Protein AF-A0A530L677-F1 (afdb_monomer_lite)

pLDDT: mean 94.29, std 3.93, range [70.75, 98.19]

Secondary structure (DSSP, 8-state):
--STTS----B--HHHH-SHHHHHHHHHHHHHTT-S-EEE-S-HHHHHHHHTTT--EEE--SS-GGGTTTTTSS-----SHHHHHHHHHTT-

Sequence (92 aa):
DAAPSLFTMPGENFFEIGTADDFVRWAFRLYKASADAVYCSAGYATIKRMADDAIPVIGHVGLIPSRATWTGGFKAVGKTADTAMQVFEAVK

Foldseek 3Di:
DVCPPDQAEEEDDDVVQDDLVSLLVVLVVVVVVVHQAYEDADAPVSVVSNVVVVGHYDYDWFQDPSVQVVVVHRDGFLPDVVRVVVRVVRHD

Radius of gyration: 14.73 Å; chains: 1; bounding box: 44×22×32 Å

Structure (mmCIF, N/CA/C/O backbone):
data_AF-A0A530L677-F1
#
_entry.id   AF-A0A530L677-F1
#
loop_
_atom_site.group_PDB
_atom_site.id
_atom_site.type_symbol
_atom_site.label_atom_id
_atom_site.label_alt_id
_atom_site.label_comp_id
_atom_site.label_asym_id
_atom_site.label_entity_id
_atom_site.label_seq_id
_atom_site.pdbx_PDB_ins_code
_atom_site.Cartn_x
_atom_site.Cartn_y
_atom_site.Cartn_z
_atom_site.occupancy
_atom_site.B_iso_or_equiv
_atom_site.auth_seq_id
_atom_site.auth_comp_id
_atom_site.auth_asym_id
_atom_site.auth_atom_id
_atom_site.pdbx_PDB_model_num
ATOM 1 N N . ASP A 1 1 ? 25.780 1.828 -2.439 1.00 70.75 1 ASP A N 1
ATOM 2 C CA . ASP A 1 1 ? 26.860 1.536 -1.466 1.00 70.75 1 ASP A CA 1
ATOM 3 C C . ASP A 1 1 ? 26.408 1.477 -0.010 1.00 70.75 1 ASP A C 1
ATOM 5 O O . ASP A 1 1 ? 26.895 0.614 0.701 1.00 70.75 1 ASP A O 1
ATOM 9 N N . ALA A 1 2 ? 25.470 2.316 0.453 1.00 91.75 2 ALA A N 1
ATOM 10 C CA . ALA A 1 2 ? 25.048 2.307 1.863 1.00 91.75 2 ALA A CA 1
ATOM 11 C C . ALA A 1 2 ? 24.322 1.020 2.325 1.00 91.75 2 ALA A C 1
ATOM 13 O O . ALA A 1 2 ? 24.474 0.617 3.473 1.00 91.75 2 ALA A O 1
ATOM 14 N N . ALA A 1 3 ? 23.535 0.381 1.450 1.00 93.38 3 ALA A N 1
ATOM 15 C CA . ALA A 1 3 ? 22.754 -0.819 1.775 1.00 93.38 3 ALA A CA 1
ATOM 16 C C . ALA A 1 3 ? 22.537 -1.716 0.533 1.00 93.38 3 ALA A C 1
ATOM 18 O O . ALA A 1 3 ? 21.426 -1.796 0.019 1.00 93.38 3 ALA A O 1
ATOM 19 N N . PRO A 1 4 ? 23.591 -2.357 -0.003 1.00 90.94 4 PRO A N 1
ATOM 20 C CA . PRO A 1 4 ? 23.568 -2.987 -1.330 1.00 90.94 4 PRO A CA 1
ATOM 21 C C . PRO A 1 4 ? 22.730 -4.273 -1.435 1.00 90.94 4 PRO A C 1
ATOM 23 O O . PRO A 1 4 ? 22.509 -4.750 -2.541 1.00 90.94 4 PRO A O 1
ATOM 26 N N . SER A 1 5 ? 22.302 -4.852 -0.312 1.00 95.38 5 SER A N 1
ATOM 27 C CA . SER A 1 5 ? 21.555 -6.117 -0.261 1.00 95.38 5 SER A CA 1
ATOM 28 C C . SER A 1 5 ? 20.189 -6.006 0.416 1.00 95.38 5 SER A C 1
ATOM 30 O O . SER A 1 5 ? 19.499 -7.015 0.559 1.00 95.38 5 SER A O 1
ATOM 32 N N . LEU A 1 6 ? 19.809 -4.815 0.888 1.00 96.06 6 LEU A N 1
ATOM 33 C CA . LEU A 1 6 ? 18.526 -4.632 1.559 1.00 96.06 6 LEU A CA 1
ATOM 34 C C . LEU A 1 6 ? 17.419 -4.444 0.530 1.00 96.06 6 LEU A C 1
ATOM 36 O O . LEU A 1 6 ? 17.584 -3.692 -0.422 1.00 96.06 6 LEU A O 1
ATOM 40 N N . PHE A 1 7 ? 16.278 -5.077 0.788 1.00 96.44 7 PHE A N 1
ATOM 41 C CA . PHE A 1 7 ? 15.059 -4.846 0.027 1.00 96.44 7 PHE A CA 1
ATOM 42 C C . PHE A 1 7 ? 14.503 -3.458 0.351 1.00 96.44 7 PHE A C 1
ATOM 44 O O . PHE A 1 7 ? 14.231 -3.134 1.512 1.00 96.44 7 PHE A O 1
ATOM 51 N N . THR A 1 8 ? 14.327 -2.637 -0.674 1.00 96.44 8 THR A N 1
ATOM 52 C CA . THR A 1 8 ? 13.907 -1.245 -0.551 1.00 96.44 8 THR A CA 1
ATOM 53 C C . THR A 1 8 ? 12.456 -1.058 -0.977 1.00 96.44 8 THR A C 1
ATOM 55 O O . THR A 1 8 ? 12.007 -1.546 -2.012 1.00 96.44 8 THR A O 1
ATOM 58 N N . MET A 1 9 ? 11.709 -0.320 -0.156 1.00 96.25 9 MET A N 1
ATOM 59 C CA . MET A 1 9 ? 10.293 -0.025 -0.387 1.00 96.25 9 MET A CA 1
ATOM 60 C C . MET A 1 9 ? 9.966 1.447 -0.094 1.00 96.25 9 MET A C 1
ATOM 62 O O . MET A 1 9 ? 9.330 1.758 0.916 1.00 96.25 9 MET A O 1
ATOM 66 N N . PRO A 1 10 ? 10.436 2.388 -0.933 1.00 96.19 10 PRO A N 1
ATOM 67 C CA . PRO A 1 10 ? 10.074 3.796 -0.815 1.00 96.19 10 PRO A CA 1
ATOM 68 C C . PRO A 1 10 ? 8.561 4.022 -0.914 1.00 96.19 10 PRO A C 1
ATOM 70 O O . PRO A 1 10 ? 7.834 3.303 -1.602 1.00 96.19 10 PRO A O 1
ATOM 73 N N . GLY A 1 11 ? 8.096 5.068 -0.238 1.00 94.81 11 GLY A N 1
ATOM 74 C CA . GLY A 1 11 ? 6.699 5.476 -0.209 1.00 94.81 11 GLY A CA 1
ATOM 75 C C . GLY A 1 11 ? 6.559 6.986 -0.154 1.00 94.81 11 GLY A C 1
ATOM 76 O O . GLY A 1 11 ? 7.474 7.684 0.271 1.00 94.81 11 GLY A O 1
ATOM 77 N N . GLU A 1 12 ? 5.395 7.466 -0.570 1.00 94.38 12 GLU A N 1
ATOM 78 C CA . GLU A 1 12 ? 4.978 8.861 -0.456 1.00 94.38 12 GLU A CA 1
ATOM 79 C C . GLU A 1 12 ? 3.471 8.900 -0.140 1.00 94.38 12 GLU A C 1
ATOM 81 O O . GLU A 1 12 ? 2.749 7.905 -0.303 1.00 94.38 12 GLU A O 1
ATOM 86 N N . ASN A 1 13 ? 2.982 10.029 0.365 1.00 91.50 13 ASN A N 1
ATOM 87 C CA . ASN A 1 13 ? 1.563 10.236 0.606 1.00 91.50 13 ASN A CA 1
ATOM 88 C C . ASN A 1 13 ? 0.768 10.162 -0.702 1.00 91.50 13 ASN A C 1
ATOM 90 O O . ASN A 1 13 ? 1.088 10.811 -1.693 1.00 91.50 13 ASN A O 1
ATOM 94 N N . PHE A 1 14 ? -0.325 9.394 -0.698 1.00 88.06 14 PHE A N 1
ATOM 95 C CA . PHE A 1 14 ? -1.087 9.130 -1.922 1.00 88.06 14 PHE A CA 1
ATOM 96 C C . PHE A 1 14 ? -1.652 10.397 -2.583 1.00 88.06 14 PHE A C 1
ATOM 98 O O . PHE A 1 14 ? -1.781 10.441 -3.804 1.00 88.06 14 PHE A O 1
ATOM 105 N N . PHE A 1 15 ? -1.967 11.424 -1.788 1.00 89.38 15 PHE A N 1
ATOM 106 C CA . PHE A 1 15 ? -2.474 12.702 -2.288 1.00 89.38 15 PHE A CA 1
ATOM 107 C C . PHE A 1 15 ? -1.386 13.601 -2.897 1.00 89.38 15 PHE A C 1
ATOM 109 O O . PHE A 1 15 ? -1.735 14.519 -3.628 1.00 89.38 15 PHE A O 1
ATOM 116 N N . GLU A 1 16 ? -0.101 13.336 -2.636 1.00 94.81 16 GLU A N 1
ATOM 117 C CA . GLU A 1 16 ? 1.023 14.032 -3.287 1.00 94.81 16 GLU A CA 1
ATOM 118 C C . GLU A 1 16 ? 1.305 13.454 -4.682 1.00 94.81 16 GLU A C 1
ATOM 120 O O . GLU A 1 16 ? 1.824 14.140 -5.558 1.00 94.81 16 GLU A O 1
ATOM 125 N N . ILE A 1 17 ? 0.959 12.178 -4.899 1.00 95.31 17 ILE A N 1
ATOM 126 C CA . ILE A 1 17 ? 1.175 11.486 -6.175 1.00 95.31 17 ILE A CA 1
ATOM 127 C C . ILE A 1 17 ? -0.001 11.722 -7.129 1.00 95.31 17 ILE A C 1
ATOM 129 O O . ILE A 1 17 ? 0.212 12.085 -8.282 1.00 95.31 17 ILE A O 1
ATOM 133 N N . GLY A 1 18 ? -1.239 11.524 -6.662 1.00 93.31 18 GLY A N 1
ATOM 134 C CA . GLY A 1 18 ? -2.444 11.755 -7.460 1.00 93.31 18 GLY A CA 1
ATOM 135 C C . GLY A 1 18 ? -3.094 10.479 -8.001 1.00 93.31 18 GLY A C 1
ATOM 136 O O . GLY A 1 18 ? -3.480 9.589 -7.239 1.00 93.31 18 GLY A O 1
ATOM 137 N N . THR A 1 19 ? -3.320 10.427 -9.316 1.00 94.94 19 THR A N 1
ATOM 138 C CA . THR A 1 19 ? -4.129 9.380 -9.962 1.00 94.94 19 THR A CA 1
ATOM 139 C C . THR A 1 19 ? -3.360 8.070 -10.155 1.00 94.94 19 THR A C 1
ATOM 141 O O . THR A 1 19 ? -2.151 7.998 -9.947 1.00 94.94 19 THR A O 1
ATOM 144 N N . ALA A 1 20 ? -4.046 7.009 -10.593 1.00 96.31 20 ALA A N 1
ATOM 145 C CA . ALA A 1 20 ? -3.415 5.709 -10.818 1.00 96.31 20 ALA A CA 1
ATOM 146 C C . ALA A 1 20 ? -2.268 5.754 -11.850 1.00 96.31 20 ALA A C 1
ATOM 148 O O . ALA A 1 20 ? -1.245 5.103 -11.652 1.00 96.31 20 ALA A O 1
ATOM 149 N N . ASP A 1 21 ? -2.390 6.558 -12.911 1.00 96.94 21 ASP A N 1
ATOM 150 C CA . ASP A 1 21 ? -1.305 6.718 -13.888 1.00 96.94 21 ASP A CA 1
ATOM 151 C C . ASP A 1 21 ? -0.141 7.551 -13.333 1.00 96.94 21 ASP A C 1
ATOM 153 O O . ASP A 1 21 ? 1.016 7.313 -13.686 1.00 96.94 21 ASP A O 1
ATOM 157 N N . ASP A 1 22 ? -0.412 8.499 -12.434 1.00 97.56 22 ASP A N 1
ATOM 158 C CA . ASP A 1 22 ? 0.644 9.256 -11.753 1.00 97.56 22 ASP A CA 1
ATOM 159 C C . ASP A 1 22 ? 1.443 8.355 -10.811 1.00 97.56 22 ASP A C 1
ATOM 161 O O . ASP A 1 22 ? 2.671 8.441 -10.770 1.00 97.56 22 ASP A O 1
ATOM 165 N N . PHE A 1 23 ? 0.771 7.409 -10.152 1.00 97.81 23 PHE A N 1
ATOM 166 C CA . PHE A 1 23 ? 1.409 6.341 -9.386 1.00 97.81 23 PHE A CA 1
ATOM 167 C C . PHE A 1 23 ? 2.333 5.472 -10.235 1.00 97.81 23 PHE A C 1
ATOM 169 O O . PHE A 1 23 ? 3.448 5.188 -9.805 1.00 97.81 23 PHE A O 1
ATOM 176 N N . VAL A 1 24 ? 1.932 5.109 -11.454 1.00 97.94 24 VAL A N 1
ATOM 177 C CA . VAL A 1 24 ? 2.798 4.351 -12.373 1.00 97.94 24 VAL A CA 1
ATOM 178 C C . VAL A 1 24 ? 4.030 5.170 -12.764 1.00 97.94 24 VAL A C 1
ATOM 180 O O . VAL A 1 24 ? 5.158 4.681 -12.676 1.00 97.94 24 VAL A O 1
ATOM 183 N N . ARG A 1 25 ? 3.851 6.448 -13.131 1.00 97.75 25 ARG A N 1
ATOM 184 C CA . ARG A 1 25 ? 4.974 7.349 -13.462 1.00 97.75 25 ARG A CA 1
ATOM 185 C C . ARG A 1 25 ? 5.929 7.519 -12.281 1.00 97.75 25 ARG A C 1
ATOM 187 O O . ARG A 1 25 ? 7.146 7.484 -12.466 1.00 97.75 25 ARG A O 1
ATOM 194 N N . TRP A 1 26 ? 5.388 7.702 -11.080 1.00 97.88 26 TRP A N 1
ATOM 195 C CA . TRP A 1 26 ? 6.152 7.816 -9.842 1.00 97.88 26 TRP A CA 1
ATOM 196 C C . TRP A 1 26 ? 6.914 6.524 -9.526 1.00 97.88 26 TRP A C 1
ATOM 198 O O . TRP A 1 26 ? 8.125 6.573 -9.309 1.00 97.88 26 TRP A O 1
ATOM 208 N N . ALA A 1 27 ? 6.257 5.367 -9.604 1.00 97.81 27 ALA A N 1
ATOM 209 C CA . ALA A 1 27 ? 6.874 4.075 -9.336 1.00 97.81 27 ALA A CA 1
ATOM 210 C C . ALA A 1 27 ? 8.004 3.762 -10.327 1.00 97.81 27 ALA A C 1
ATOM 212 O O . ALA A 1 27 ? 9.095 3.385 -9.904 1.00 97.81 27 ALA A O 1
ATOM 213 N N . PHE A 1 28 ? 7.827 4.024 -11.627 1.00 97.75 28 PHE A N 1
ATOM 214 C CA . PHE A 1 28 ? 8.908 3.847 -12.605 1.00 97.75 28 PHE A CA 1
ATOM 215 C C . PHE A 1 28 ? 10.128 4.729 -12.330 1.00 97.75 28 PHE A C 1
ATOM 217 O O . PHE A 1 28 ? 11.255 4.311 -12.602 1.00 97.75 28 PHE A O 1
ATOM 224 N N . ARG A 1 29 ? 9.945 5.935 -11.778 1.00 97.75 29 ARG A N 1
ATOM 225 C CA . ARG A 1 29 ? 11.082 6.765 -11.348 1.00 97.75 29 ARG A CA 1
ATOM 226 C C . ARG A 1 29 ? 11.849 6.113 -10.199 1.00 97.75 29 ARG A C 1
ATOM 228 O O . ARG A 1 29 ? 13.074 6.166 -10.209 1.00 97.75 29 ARG A O 1
ATOM 235 N N . LEU A 1 30 ? 11.151 5.488 -9.253 1.00 97.25 30 LEU A N 1
ATOM 236 C CA . LEU A 1 30 ? 11.767 4.795 -8.120 1.00 97.25 30 LEU A CA 1
ATOM 237 C C . LEU A 1 30 ? 12.447 3.490 -8.540 1.00 97.25 30 LEU A C 1
ATOM 239 O O . LEU A 1 30 ? 13.566 3.232 -8.114 1.00 97.25 30 LEU A O 1
ATOM 243 N N . TYR A 1 31 ? 11.850 2.727 -9.455 1.00 95.75 31 TYR A N 1
ATOM 244 C CA . TYR A 1 31 ? 12.478 1.531 -10.032 1.00 95.75 31 TYR A CA 1
ATOM 245 C C . TYR A 1 31 ? 13.770 1.861 -10.778 1.00 95.75 31 TYR A C 1
ATOM 247 O O . TYR A 1 31 ? 14.779 1.184 -10.609 1.00 95.75 31 TYR A O 1
ATOM 255 N N . LYS A 1 32 ? 13.784 2.953 -11.555 1.00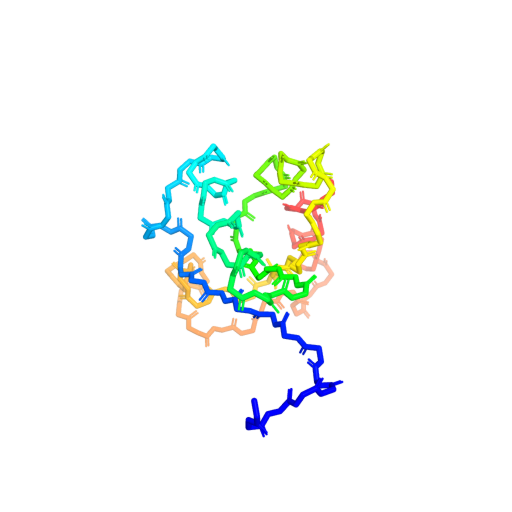 96.88 32 LYS A N 1
ATOM 256 C CA . LYS A 1 32 ? 15.022 3.458 -12.175 1.00 96.88 32 LYS A CA 1
ATOM 257 C C . LYS A 1 32 ? 16.082 3.863 -11.146 1.00 96.88 32 LYS A C 1
ATOM 259 O O . LYS A 1 32 ? 17.260 3.881 -11.482 1.00 96.88 32 LYS A O 1
ATOM 264 N N . ALA A 1 33 ? 15.667 4.187 -9.924 1.00 96.00 33 ALA A N 1
ATOM 265 C CA . ALA A 1 33 ? 16.532 4.468 -8.783 1.00 96.00 33 ALA A CA 1
ATOM 266 C C . ALA A 1 33 ? 16.791 3.224 -7.903 1.00 96.00 33 ALA A C 1
ATOM 268 O O . ALA A 1 33 ? 17.216 3.369 -6.758 1.00 96.00 33 ALA A O 1
ATOM 269 N N . SER A 1 34 ? 16.557 2.023 -8.443 1.00 94.75 34 SER A N 1
ATOM 270 C CA . SER A 1 34 ? 16.808 0.725 -7.806 1.00 94.75 34 SER A CA 1
ATOM 271 C C . SER A 1 34 ? 15.885 0.369 -6.636 1.00 94.75 34 SER A C 1
ATOM 273 O O . SER A 1 34 ? 16.280 -0.413 -5.778 1.00 94.75 34 SER A O 1
ATOM 275 N N . ALA A 1 35 ? 14.665 0.915 -6.590 1.00 96.94 35 ALA A N 1
ATOM 276 C CA . ALA A 1 35 ? 13.643 0.433 -5.663 1.00 96.94 35 ALA A CA 1
ATOM 277 C C . ALA A 1 35 ? 13.195 -0.995 -6.023 1.00 96.94 35 ALA A C 1
ATOM 279 O O . ALA A 1 35 ? 12.893 -1.264 -7.186 1.00 96.94 35 ALA A O 1
ATOM 280 N N . ASP A 1 36 ? 13.092 -1.882 -5.031 1.00 97.56 36 ASP A N 1
ATOM 281 C CA . ASP A 1 36 ? 12.630 -3.263 -5.238 1.00 97.56 36 ASP A CA 1
ATOM 282 C C . ASP A 1 36 ? 11.100 -3.373 -5.259 1.00 97.56 36 ASP A C 1
ATOM 284 O O . ASP A 1 36 ? 10.539 -4.258 -5.911 1.00 97.56 36 ASP A O 1
ATOM 288 N N . ALA A 1 37 ? 10.429 -2.468 -4.546 1.00 98.19 37 ALA A N 1
ATOM 289 C CA . ALA A 1 37 ? 8.983 -2.311 -4.507 1.00 98.19 37 ALA A CA 1
ATOM 290 C C . ALA A 1 37 ? 8.591 -0.875 -4.140 1.00 98.19 37 ALA A C 1
ATOM 292 O O . ALA A 1 37 ? 9.432 -0.054 -3.777 1.00 98.19 37 ALA A O 1
ATOM 293 N N . VAL A 1 38 ? 7.294 -0.571 -4.188 1.00 97.94 38 VAL A N 1
ATOM 294 C CA . VAL A 1 38 ? 6.756 0.713 -3.718 1.00 97.94 38 VAL A CA 1
ATOM 295 C C . VAL A 1 38 ? 5.670 0.533 -2.668 1.00 97.94 38 VAL A C 1
ATOM 297 O O . VAL A 1 38 ? 4.832 -0.363 -2.750 1.00 97.94 38 VAL A O 1
ATOM 300 N N . TYR A 1 39 ? 5.654 1.419 -1.680 1.00 96.88 39 TYR A N 1
ATOM 301 C CA . TYR A 1 39 ? 4.565 1.529 -0.720 1.00 96.88 39 TYR A CA 1
ATOM 302 C C . TYR A 1 39 ? 3.405 2.339 -1.312 1.00 96.88 39 TYR A C 1
ATOM 304 O O . TYR A 1 39 ? 3.602 3.437 -1.836 1.00 96.88 39 TYR A O 1
ATOM 312 N N . CYS A 1 40 ? 2.179 1.833 -1.178 1.00 95.50 40 CYS A N 1
ATOM 313 C CA . CYS A 1 40 ? 0.975 2.504 -1.647 1.00 95.50 40 CYS A CA 1
ATOM 314 C C . CYS A 1 40 ? -0.150 2.418 -0.611 1.00 95.50 40 CYS A C 1
ATOM 316 O O . CYS A 1 40 ? -0.580 1.344 -0.198 1.00 95.50 40 CYS A O 1
ATOM 318 N N . SER A 1 41 ? -0.675 3.581 -0.234 1.00 93.44 41 SER A N 1
ATOM 319 C CA . SER A 1 41 ? -1.857 3.708 0.625 1.00 93.44 41 SER A CA 1
ATOM 320 C C . SER A 1 41 ? -3.086 4.201 -0.142 1.00 93.44 41 SER A C 1
ATOM 322 O O . SER A 1 41 ? -4.032 4.688 0.473 1.00 93.44 41 SER A O 1
ATOM 324 N N . ALA A 1 42 ? -3.084 4.111 -1.475 1.00 92.69 42 ALA A N 1
ATOM 325 C CA . ALA A 1 42 ? -4.259 4.379 -2.303 1.00 92.69 42 ALA A CA 1
ATOM 326 C C . ALA A 1 42 ? -5.201 3.157 -2.343 1.00 92.69 42 ALA A C 1
ATOM 328 O O . ALA A 1 42 ? -5.001 2.172 -1.633 1.00 92.69 42 ALA A O 1
ATOM 329 N N . GLY A 1 43 ? -6.265 3.238 -3.144 1.00 90.88 43 GLY A N 1
ATOM 330 C CA . GLY A 1 43 ? -7.221 2.141 -3.313 1.00 90.88 43 GLY A CA 1
ATOM 331 C C . GLY A 1 43 ? -6.699 0.996 -4.188 1.00 90.88 43 GLY A C 1
ATOM 332 O O . GLY A 1 43 ? -5.734 1.154 -4.940 1.00 90.88 43 GLY A O 1
ATOM 333 N N . TYR A 1 44 ? -7.398 -0.144 -4.140 1.00 92.25 44 TYR A N 1
ATOM 334 C CA . TYR A 1 44 ? -7.035 -1.364 -4.870 1.00 92.25 44 TYR A CA 1
ATOM 335 C C . TYR A 1 44 ? -6.874 -1.148 -6.382 1.00 92.25 44 TYR A C 1
ATOM 337 O O . TYR A 1 44 ? -5.939 -1.674 -6.973 1.00 92.25 44 TYR A O 1
ATOM 345 N N . ALA A 1 45 ? -7.710 -0.312 -7.008 1.00 93.19 45 ALA A N 1
ATOM 346 C CA . ALA A 1 45 ? -7.594 0.001 -8.435 1.00 93.19 45 ALA A CA 1
ATOM 347 C C . ALA A 1 45 ? -6.221 0.599 -8.811 1.00 93.19 45 ALA A C 1
ATOM 349 O O . ALA A 1 45 ? -5.645 0.227 -9.830 1.00 93.19 45 ALA A O 1
ATOM 350 N N . THR A 1 46 ? -5.666 1.475 -7.968 1.00 95.62 46 THR A N 1
ATOM 351 C CA . THR A 1 46 ? -4.329 2.057 -8.163 1.00 95.62 46 THR A CA 1
ATOM 352 C C . THR A 1 46 ? -3.228 1.019 -7.958 1.00 95.62 46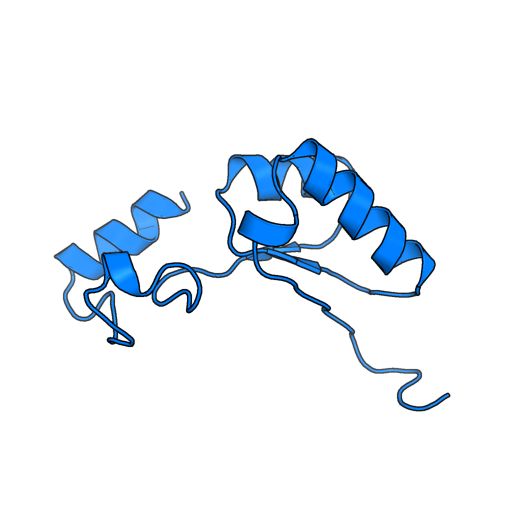 THR A C 1
ATOM 354 O O . THR A 1 46 ? -2.284 0.959 -8.744 1.00 95.62 46 THR A O 1
ATOM 357 N N . ILE A 1 47 ? -3.361 0.175 -6.930 1.00 96.00 47 ILE A N 1
ATOM 358 C CA . ILE A 1 47 ? -2.419 -0.923 -6.663 1.00 96.00 47 ILE A CA 1
ATOM 359 C C . ILE A 1 47 ? -2.397 -1.889 -7.849 1.00 96.00 47 ILE A C 1
ATOM 361 O O . ILE A 1 47 ? -1.330 -2.177 -8.386 1.00 96.00 47 ILE A O 1
ATOM 365 N N . LYS A 1 48 ? -3.576 -2.326 -8.303 1.00 96.00 48 LYS A N 1
ATOM 366 C CA . LYS A 1 48 ? -3.734 -3.197 -9.465 1.00 96.00 48 LYS A CA 1
ATOM 367 C C . LYS A 1 48 ? -3.117 -2.569 -10.712 1.00 96.00 48 LYS A C 1
ATOM 369 O O . LYS A 1 48 ? -2.375 -3.241 -11.411 1.00 96.00 48 LYS A O 1
ATOM 374 N N . ARG A 1 49 ? -3.368 -1.281 -10.967 1.00 97.44 49 ARG A N 1
ATOM 375 C CA . ARG A 1 49 ? -2.821 -0.575 -12.135 1.00 97.44 49 ARG A CA 1
ATOM 376 C C . ARG A 1 49 ? -1.290 -0.612 -12.187 1.00 97.44 49 ARG A C 1
ATOM 378 O O . ARG A 1 49 ? -0.747 -0.760 -13.277 1.00 97.44 49 ARG A O 1
ATOM 385 N N . MET A 1 50 ? -0.610 -0.471 -11.047 1.00 97.69 50 MET A N 1
ATOM 386 C CA . MET A 1 50 ? 0.848 -0.633 -10.968 1.00 97.69 50 MET A CA 1
ATOM 387 C C . MET A 1 50 ? 1.267 -2.101 -11.118 1.00 97.69 50 MET A C 1
ATOM 389 O O . MET A 1 50 ? 2.206 -2.401 -11.851 1.00 97.69 50 MET A O 1
ATOM 393 N N . ALA A 1 51 ? 0.558 -3.018 -10.456 1.00 97.31 51 ALA A N 1
ATOM 394 C CA . ALA A 1 51 ? 0.848 -4.449 -10.515 1.00 97.31 51 ALA A CA 1
ATOM 395 C C . ALA A 1 51 ? 0.681 -5.037 -11.930 1.00 97.31 51 ALA A C 1
ATOM 397 O O . ALA A 1 51 ? 1.424 -5.943 -12.300 1.00 97.31 51 ALA A O 1
ATOM 398 N N . ASP A 1 52 ? -0.242 -4.496 -12.733 1.00 97.75 52 ASP A N 1
ATOM 399 C CA . ASP A 1 52 ? -0.453 -4.868 -14.139 1.00 97.75 52 ASP A CA 1
ATOM 400 C C . ASP A 1 52 ? 0.801 -4.614 -15.006 1.00 97.75 52 ASP A C 1
ATOM 402 O O . ASP A 1 52 ? 1.024 -5.342 -15.971 1.00 97.75 52 ASP A O 1
ATOM 406 N N . ASP A 1 53 ? 1.659 -3.659 -14.619 1.00 96.56 53 ASP A N 1
ATOM 407 C CA . ASP A 1 53 ? 2.962 -3.383 -15.250 1.00 96.56 53 ASP A CA 1
ATOM 408 C C . ASP A 1 53 ? 4.134 -4.077 -14.514 1.00 96.56 53 ASP A C 1
ATOM 410 O O . ASP A 1 53 ? 5.293 -3.682 -14.648 1.00 96.56 53 ASP A O 1
ATOM 414 N N . ALA A 1 54 ? 3.839 -5.116 -13.723 1.00 96.19 54 ALA A N 1
ATOM 415 C CA . ALA A 1 54 ? 4.799 -5.905 -12.946 1.00 96.19 54 ALA A CA 1
ATOM 416 C C . ALA A 1 54 ? 5.622 -5.098 -11.921 1.00 96.19 54 ALA A C 1
ATOM 418 O O . ALA A 1 54 ? 6.761 -5.451 -11.616 1.00 96.19 54 ALA A O 1
ATOM 419 N N . ILE A 1 55 ? 5.037 -4.037 -11.358 1.00 97.81 55 ILE A N 1
ATOM 420 C CA . ILE A 1 55 ? 5.606 -3.277 -10.239 1.00 97.81 55 ILE A CA 1
ATOM 421 C C . ILE A 1 55 ? 5.163 -3.937 -8.919 1.00 97.81 55 ILE A C 1
ATOM 423 O O . ILE A 1 55 ? 3.973 -3.904 -8.605 1.00 97.81 55 ILE A O 1
ATOM 427 N N . PRO A 1 56 ? 6.067 -4.536 -8.123 1.00 97.88 56 PRO A N 1
ATOM 428 C CA . PRO A 1 56 ? 5.800 -4.907 -6.737 1.00 97.88 56 PRO A CA 1
ATOM 429 C C . PRO A 1 56 ? 5.269 -3.749 -5.877 1.00 97.88 56 PRO A C 1
ATOM 431 O O . PRO A 1 56 ? 5.902 -2.699 -5.745 1.00 97.88 56 PRO A O 1
ATOM 434 N N . VAL A 1 57 ? 4.114 -3.959 -5.237 1.00 97.38 57 VAL A N 1
ATOM 435 C CA . VAL A 1 57 ? 3.454 -2.956 -4.387 1.00 97.38 57 VAL A CA 1
ATOM 436 C C . VAL A 1 57 ? 3.178 -3.517 -2.996 1.00 97.38 57 VAL A C 1
ATOM 438 O O . VAL A 1 57 ? 2.561 -4.571 -2.852 1.00 97.38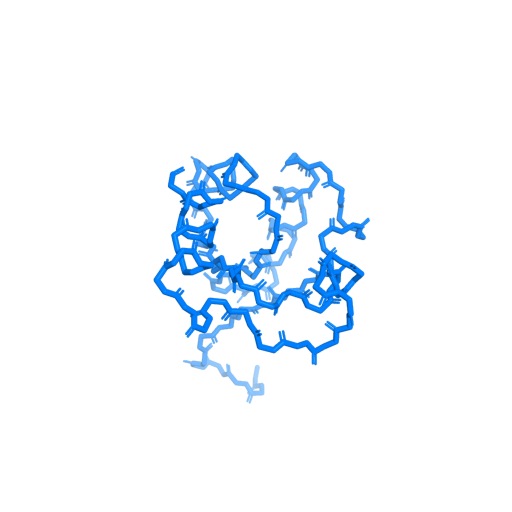 57 VAL A O 1
ATOM 441 N N . ILE A 1 58 ? 3.563 -2.766 -1.965 1.00 96.44 58 ILE A N 1
ATOM 442 C CA . ILE A 1 58 ? 3.134 -2.987 -0.585 1.00 96.44 58 ILE A CA 1
ATOM 443 C C . ILE A 1 58 ? 1.933 -2.084 -0.309 1.00 96.44 58 ILE A C 1
ATOM 445 O O . ILE A 1 58 ? 2.063 -0.860 -0.244 1.00 96.44 58 ILE A O 1
ATOM 449 N N . GLY A 1 59 ? 0.759 -2.690 -0.142 1.00 94.19 59 GLY A N 1
ATOM 450 C CA . GLY A 1 59 ? -0.447 -1.984 0.283 1.00 94.19 59 GLY A CA 1
ATOM 451 C C . GLY A 1 59 ? -0.419 -1.631 1.774 1.00 94.19 59 GLY A C 1
ATOM 452 O O . GLY A 1 59 ? 0.109 -2.388 2.587 1.00 94.19 59 GLY A O 1
ATOM 453 N N . HIS A 1 60 ? -1.039 -0.512 2.148 1.00 94.81 60 HIS A N 1
ATOM 454 C CA . HIS A 1 60 ? -1.328 -0.173 3.546 1.00 94.81 60 HIS A CA 1
ATOM 455 C C . HIS A 1 60 ? -2.833 -0.160 3.785 1.00 94.81 60 HIS A C 1
ATOM 457 O O . HIS A 1 60 ? -3.574 0.495 3.053 1.00 94.81 60 HIS A O 1
ATOM 463 N N . VAL A 1 61 ? -3.274 -0.830 4.850 1.00 92.62 61 VAL A N 1
ATOM 464 C CA . VAL A 1 61 ? -4.680 -0.889 5.271 1.00 92.62 61 VAL A CA 1
ATOM 465 C C . VAL A 1 61 ? -4.817 -0.540 6.749 1.00 92.62 61 VAL A C 1
ATOM 467 O O . VAL A 1 61 ? -3.856 -0.621 7.510 1.00 92.62 61 VAL A O 1
ATOM 470 N N . GLY A 1 62 ? -6.017 -0.164 7.178 1.00 92.69 62 GLY A N 1
ATOM 471 C CA . GLY A 1 62 ? -6.264 0.211 8.565 1.00 92.69 62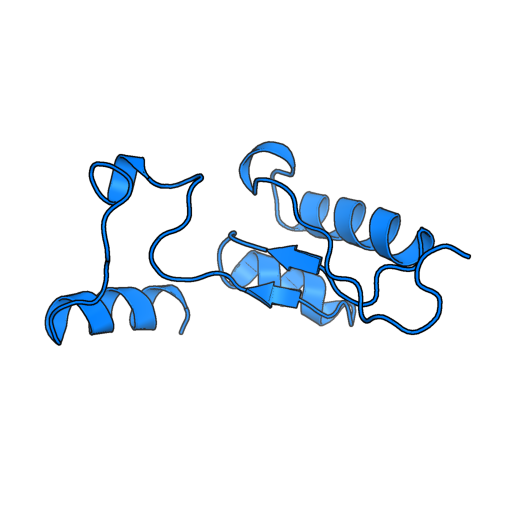 GLY A CA 1
ATOM 472 C C . GLY A 1 62 ? -5.920 1.677 8.853 1.00 92.69 62 GLY A C 1
ATOM 473 O O . GLY A 1 62 ? -6.451 2.571 8.192 1.00 92.69 62 GLY A O 1
ATOM 474 N N . LEU A 1 63 ? -5.093 1.941 9.875 1.00 93.88 63 LEU A N 1
ATOM 475 C CA . LEU A 1 63 ? -4.729 3.311 10.255 1.00 93.88 63 LEU A CA 1
ATOM 476 C C . LEU A 1 63 ? -3.671 3.858 9.297 1.00 93.88 63 LEU A C 1
ATOM 478 O O . LEU A 1 63 ? -2.475 3.692 9.509 1.00 93.88 63 LEU A O 1
ATOM 482 N N . ILE A 1 64 ? -4.127 4.580 8.282 1.00 93.19 64 ILE A N 1
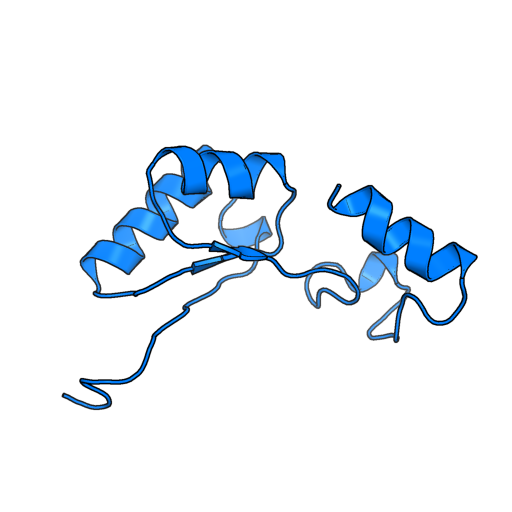ATOM 483 C CA . ILE A 1 64 ? -3.256 5.264 7.331 1.00 93.19 64 ILE A CA 1
ATOM 484 C C . ILE A 1 64 ? -3.074 6.710 7.805 1.00 93.19 64 ILE A C 1
ATOM 486 O O . ILE A 1 64 ? -4.068 7.438 7.861 1.00 93.19 64 ILE A O 1
ATOM 490 N N . PRO A 1 65 ? -1.843 7.161 8.123 1.00 92.19 65 PRO A N 1
ATOM 491 C CA . PRO A 1 65 ? -1.585 8.506 8.648 1.00 92.19 65 PRO A CA 1
ATOM 492 C C . PRO A 1 65 ? -2.218 9.638 7.830 1.00 92.19 65 PRO A C 1
ATOM 494 O O . PRO A 1 65 ? -2.858 10.528 8.385 1.00 92.19 65 PRO A O 1
ATOM 497 N N . SER A 1 66 ? -2.129 9.556 6.502 1.00 90.75 66 SER A N 1
ATOM 498 C CA . SER A 1 66 ? -2.715 10.520 5.561 1.00 90.75 66 SER A CA 1
ATOM 499 C C . SER A 1 66 ? -4.249 10.517 5.521 1.00 90.75 66 SER A C 1
ATOM 501 O O . SER A 1 66 ? -4.847 11.415 4.937 1.00 90.75 66 SER A O 1
ATOM 503 N N . ARG A 1 67 ? -4.903 9.541 6.163 1.00 89.31 67 ARG A N 1
ATOM 504 C CA . ARG A 1 67 ? -6.364 9.440 6.313 1.00 89.31 67 ARG A CA 1
ATOM 505 C C . ARG A 1 67 ? -6.816 9.533 7.774 1.00 89.31 67 ARG A C 1
ATOM 507 O O . ARG A 1 67 ? -7.935 9.136 8.093 1.00 89.31 67 ARG A O 1
ATOM 514 N N . ALA A 1 68 ? -5.985 10.074 8.670 1.00 92.06 68 ALA A N 1
ATOM 515 C CA . ALA A 1 68 ? -6.292 10.134 10.102 1.00 92.06 68 ALA A CA 1
ATOM 516 C C . ALA A 1 68 ? -7.603 10.880 10.428 1.00 92.06 68 ALA A C 1
ATOM 518 O O . ALA A 1 68 ? -8.211 10.630 11.467 1.00 92.06 68 ALA A O 1
ATOM 519 N N . THR A 1 69 ? -8.089 11.772 9.559 1.00 90.88 69 THR A N 1
ATOM 520 C CA . THR A 1 69 ? -9.392 12.437 9.745 1.00 90.88 69 THR A CA 1
ATOM 521 C C . THR A 1 69 ? -10.565 11.456 9.707 1.00 90.88 69 THR A C 1
ATOM 523 O O . THR A 1 69 ? -11.525 11.641 10.449 1.00 90.88 69 THR A O 1
ATOM 526 N N . TRP A 1 70 ? -10.475 10.373 8.930 1.00 85.94 70 TRP A N 1
ATOM 527 C CA . TRP A 1 70 ? -11.532 9.357 8.819 1.00 85.94 70 TRP A CA 1
ATOM 528 C C . TRP A 1 70 ? -11.660 8.517 10.088 1.00 85.94 70 TRP A C 1
ATOM 530 O O . TRP A 1 70 ? -12.743 8.063 10.441 1.00 85.94 70 TRP A O 1
ATOM 540 N N . THR A 1 71 ? -10.549 8.337 10.798 1.00 87.56 71 THR A N 1
ATOM 541 C CA . THR A 1 71 ? -10.493 7.621 12.075 1.00 87.56 71 THR A CA 1
ATOM 542 C C . THR A 1 71 ? -10.692 8.551 13.275 1.00 87.56 71 THR A C 1
ATOM 544 O O . THR A 1 71 ? -10.690 8.093 14.419 1.00 87.56 71 THR A O 1
ATOM 547 N N . GLY A 1 72 ? -10.863 9.861 13.049 1.00 91.44 72 GLY A N 1
ATOM 548 C CA . GLY A 1 72 ? -10.953 10.868 14.107 1.00 91.44 72 GLY A CA 1
ATOM 549 C C . GLY A 1 72 ? -9.650 11.015 14.905 1.00 91.44 72 GLY A C 1
ATOM 550 O O . GLY A 1 72 ? -9.695 11.099 16.136 1.00 91.44 72 GLY A O 1
ATOM 551 N N . GLY A 1 73 ? -8.508 10.977 14.211 1.00 94.38 73 GLY A N 1
ATOM 552 C CA . GLY A 1 73 ? -7.142 11.038 14.737 1.00 94.38 73 GLY A CA 1
ATOM 553 C C . GLY A 1 73 ? -6.362 9.729 14.561 1.00 94.38 73 GLY A C 1
ATOM 554 O O . GLY A 1 73 ? -6.864 8.756 14.000 1.00 94.38 73 GLY A O 1
ATOM 555 N N . PHE A 1 74 ? -5.133 9.685 15.081 1.00 95.31 74 PHE A N 1
ATOM 556 C CA . PHE A 1 74 ? -4.286 8.486 15.098 1.00 95.31 74 PHE A CA 1
ATOM 557 C C . PHE A 1 74 ? -4.819 7.448 16.091 1.00 95.31 74 PHE A C 1
ATOM 559 O O . PHE A 1 74 ? -4.395 7.385 17.245 1.00 95.31 74 PHE A O 1
ATOM 566 N N . LYS A 1 75 ? -5.802 6.659 15.658 1.00 93.31 75 LYS A N 1
ATOM 567 C CA . LYS A 1 75 ? -6.495 5.676 16.494 1.00 93.31 75 LYS A CA 1
ATOM 568 C C . LYS A 1 75 ? -6.399 4.289 15.883 1.00 93.31 75 LYS A C 1
ATOM 570 O O . LYS A 1 75 ? -6.498 4.126 14.672 1.00 93.31 75 LYS A O 1
ATOM 575 N N . ALA A 1 76 ? -6.263 3.286 16.744 1.00 92.88 76 ALA A N 1
ATOM 576 C CA . ALA A 1 76 ? -6.354 1.893 16.332 1.00 92.88 76 ALA A CA 1
ATOM 577 C C . ALA A 1 76 ? -7.729 1.603 15.704 1.00 92.88 76 ALA A C 1
ATOM 579 O O . ALA A 1 76 ? -8.768 1.936 16.286 1.00 92.88 76 ALA A O 1
ATOM 580 N N . VAL A 1 77 ? -7.715 0.953 14.542 1.00 94.25 77 VAL A N 1
ATOM 581 C CA . VAL A 1 77 ? -8.898 0.528 13.779 1.00 94.25 77 VAL A CA 1
ATOM 582 C C . VAL A 1 77 ? -8.996 -0.997 13.750 1.00 94.25 77 VAL A C 1
ATOM 584 O O . VAL A 1 77 ? -8.008 -1.678 14.006 1.00 94.25 77 VAL A O 1
ATOM 587 N N . GLY A 1 78 ? -10.183 -1.537 13.462 1.00 94.81 78 GLY A N 1
ATOM 588 C CA . GLY A 1 78 ? -10.390 -2.989 13.398 1.00 94.81 78 GLY A CA 1
ATOM 589 C C . GLY A 1 78 ? -10.393 -3.699 14.757 1.00 94.81 78 GLY A C 1
ATOM 590 O O . GLY A 1 78 ? -10.046 -4.870 14.841 1.00 94.81 78 GLY A O 1
ATOM 591 N N . LYS A 1 79 ? -10.751 -2.996 15.842 1.00 96.12 79 LYS A N 1
ATOM 592 C CA . LYS A 1 79 ? -10.732 -3.546 17.214 1.00 96.12 79 LYS A CA 1
ATOM 593 C C . LYS A 1 79 ? -11.906 -4.477 17.535 1.00 96.12 79 LYS A C 1
ATOM 595 O O . LYS A 1 79 ? -11.872 -5.173 18.544 1.00 96.12 79 LYS A O 1
ATOM 600 N N . THR A 1 80 ? -12.962 -4.435 16.733 1.00 97.00 80 THR A N 1
ATOM 601 C CA . THR A 1 80 ? -14.149 -5.294 16.853 1.00 97.00 80 THR A CA 1
ATOM 602 C C . THR A 1 80 ? -14.325 -6.077 15.562 1.00 97.00 80 THR A C 1
ATOM 604 O O . THR A 1 80 ? -13.825 -5.642 14.526 1.00 97.00 80 THR A O 1
ATOM 607 N N . ALA A 1 81 ? -15.064 -7.189 15.596 1.00 98.00 81 ALA A N 1
ATOM 608 C CA . ALA A 1 81 ? -15.358 -7.969 14.392 1.00 98.00 81 ALA A CA 1
ATOM 609 C C . ALA A 1 81 ? -15.954 -7.088 13.279 1.00 98.00 81 ALA A C 1
ATOM 611 O O . ALA A 1 81 ? -15.430 -7.071 12.169 1.00 98.00 81 ALA A O 1
ATOM 612 N N . ASP A 1 82 ? -16.951 -6.263 13.610 1.00 97.19 82 ASP A N 1
ATOM 613 C CA . ASP A 1 82 ? -17.601 -5.364 12.650 1.00 97.19 82 ASP A CA 1
ATOM 614 C C . ASP A 1 82 ? -16.617 -4.368 12.018 1.00 97.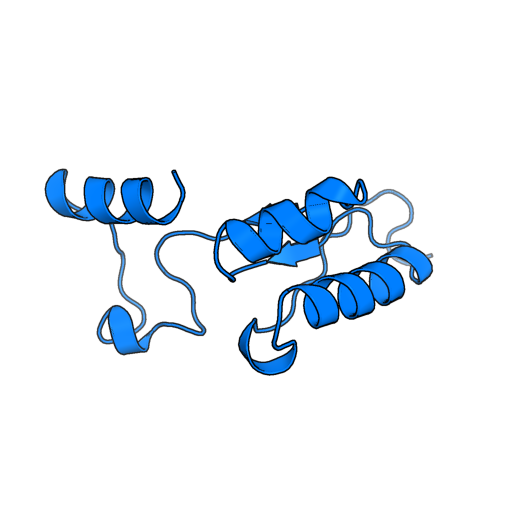19 82 ASP A C 1
ATOM 616 O O . ASP A 1 82 ? -16.595 -4.183 10.802 1.00 97.19 82 ASP A O 1
ATOM 620 N N . THR A 1 83 ? -15.758 -3.739 12.829 1.00 94.38 83 THR A N 1
ATOM 621 C CA . THR A 1 83 ? -14.788 -2.752 12.324 1.00 94.38 83 THR A CA 1
ATOM 622 C C . THR A 1 83 ? -13.617 -3.400 11.591 1.00 94.38 83 THR A C 1
ATOM 624 O O . THR A 1 83 ? -13.061 -2.794 10.679 1.00 94.38 83 THR A O 1
ATOM 627 N N . ALA A 1 84 ? -13.239 -4.630 11.943 1.00 96.00 84 ALA A N 1
ATOM 628 C CA . ALA A 1 84 ? -12.264 -5.407 11.184 1.00 96.00 84 ALA A CA 1
ATOM 629 C C . ALA A 1 84 ? -12.830 -5.776 9.807 1.00 96.00 84 ALA A C 1
ATOM 631 O O . ALA A 1 84 ? -12.117 -5.706 8.805 1.00 96.00 84 ALA A O 1
ATOM 632 N N . MET A 1 85 ? -14.132 -6.070 9.741 1.00 97.25 85 MET A N 1
ATOM 633 C CA . MET A 1 85 ? -14.809 -6.366 8.485 1.00 97.25 85 MET A CA 1
ATOM 634 C C . MET A 1 85 ? -14.844 -5.170 7.536 1.00 97.25 85 MET A C 1
ATOM 636 O O . MET A 1 85 ? -14.619 -5.331 6.342 1.00 97.25 85 MET A O 1
ATOM 640 N N . GLN A 1 86 ? -14.998 -3.957 8.070 1.00 93.12 86 GLN A N 1
ATOM 641 C CA . GLN A 1 86 ? -14.870 -2.726 7.281 1.00 93.12 86 GLN A CA 1
ATOM 642 C C . GLN A 1 86 ? -13.471 -2.557 6.666 1.00 93.12 86 GLN A C 1
ATOM 644 O O . GLN A 1 86 ? -13.357 -2.110 5.527 1.00 93.12 86 GLN A O 1
ATOM 649 N N . VAL A 1 87 ? -12.403 -2.921 7.390 1.00 92.62 87 VAL A N 1
ATOM 650 C CA . VAL A 1 87 ? -11.029 -2.865 6.856 1.00 92.62 87 VAL A CA 1
ATOM 651 C C . VAL A 1 87 ? -10.845 -3.873 5.725 1.00 92.62 87 VAL A C 1
ATOM 653 O O . VAL A 1 87 ? -10.250 -3.531 4.709 1.00 92.62 87 VAL A O 1
ATOM 656 N N . PHE A 1 88 ? -11.366 -5.090 5.886 1.00 93.81 88 PHE A N 1
ATOM 657 C CA . PHE A 1 88 ? -11.294 -6.131 4.862 1.00 93.81 88 PHE A CA 1
ATOM 658 C C . PHE A 1 88 ? -12.059 -5.756 3.590 1.00 93.81 88 PHE A C 1
ATOM 660 O O . PHE A 1 88 ? -11.497 -5.838 2.504 1.00 93.81 88 PHE A O 1
ATOM 667 N N . GLU A 1 89 ? -13.304 -5.286 3.708 1.00 92.38 89 GLU A N 1
ATOM 668 C CA . GLU A 1 89 ? -14.106 -4.892 2.540 1.00 92.38 89 GLU A CA 1
ATOM 669 C C . GLU A 1 89 ? -13.501 -3.694 1.789 1.00 92.38 89 GLU A C 1
ATOM 671 O O . GLU A 1 89 ? -13.719 -3.543 0.593 1.00 92.38 89 GLU A O 1
ATOM 676 N N . ALA A 1 90 ? -12.681 -2.866 2.447 1.00 86.56 90 ALA A N 1
ATOM 677 C CA . ALA A 1 90 ? -11.965 -1.779 1.780 1.00 86.56 90 ALA A CA 1
ATOM 678 C C . ALA A 1 90 ? -10.835 -2.255 0.844 1.00 86.56 90 ALA A C 1
ATOM 680 O O . ALA A 1 90 ? -10.335 -1.449 0.053 1.00 86.56 90 ALA A O 1
ATOM 681 N N . VAL A 1 91 ? -10.394 -3.515 0.960 1.00 87.31 91 VAL A N 1
ATOM 682 C CA . VAL A 1 91 ? -9.226 -4.060 0.236 1.00 87.31 91 VAL A CA 1
ATOM 683 C C . VAL A 1 91 ? -9.480 -5.380 -0.487 1.00 87.31 91 VAL A C 1
ATOM 685 O O . VAL A 1 91 ? -8.536 -5.975 -1.006 1.00 87.31 91 VAL A O 1
ATOM 688 N N . LYS A 1 92 ? -10.727 -5.837 -0.488 1.00 84.44 92 LYS A N 1
ATOM 689 C CA . LYS A 1 92 ? -11.165 -7.045 -1.178 1.00 84.44 92 LYS A CA 1
ATOM 690 C C . LYS A 1 92 ? -11.280 -6.837 -2.686 1.00 84.44 92 LYS A C 1
ATOM 692 O O . LYS A 1 92 ? -11.640 -5.714 -3.107 1.00 84.44 92 LYS A O 1
#